Protein 7YZ7 (pdb70)

Solvent-accessible surface area: 7673 Å² total; per-residue (Å²): 258,141,169,44,201,88,91,42,5,0,7,13,33,1,0,0,0,0,33,8,0,20,100,8,135,129,88,64,12,23,46,78,74,0,21,132,62,0,15,100,54,45,113,42,0,149,33,149,70,88,27,0,88,82,36,0,131,120,25,3,93,66,73,107,2,12,46,101,59,56,116,56,112,66,126,76,154,29,176,47,10,49,32,22,11,62,39,130,111,15,63,112,109,48,0,78,54,60,117,48,55,25,1,138,142,60,68,131,114,18,45,101,39,9,20,96,112,2,76,181

Sequence (120 aa):
KNYQRYPKPPYSYLAMIAMVIQNSPEKKLTLSEILKEISTLFPFFKGNYKGWRRDSVRHNNLSSYDDCFVKVLKDPGKPQGKGNFWTVVEVNNRIPLELLKRQNTAVSRQDETIFAQDDLAPYIFQ

Organism: Danio rerio (NCBI:txid7955)

Structure (mmCIF, N/CA/C/O backbone):
data_7YZ7
#
_entry.id   7YZ7
#
_cell.length_a   100.121
_cell.length_b   30.093
_cell.length_c   76.656
_cell.angle_alpha   90.000
_cell.angle_beta   108.690
_cell.angle_gamma   90.000
#
_symmetry.space_group_name_H-M   'C 1 2 1'
#
loop_
_entity.id
_entity.type
_entity.pdbx_description
1 polymer 'Forkhead box protein H1'
2 polymer "DNA (5'-D(*AP*GP*AP*TP*TP*GP*TP*GP*GP*AP*TP*TP*GP*AP*GP*A)-3')"
3 polymer "DNA (5'-D(*TP*CP*TP*CP*AP*AP*TP*CP*CP*AP*CP*AP*AP*TP*CP*T)-3')"
4 non-polymer 'POTASSIUM ION'
5 water water
#
loop_
_atom_site.group_PDB
_atom_site.id
_atom_site.type_symbol
_atom_site.label_atom_id
_atom_site.label_alt_id
_atom_site.label_comp_id
_atom_site.label_asym_id
_atom_site.label_entity_id
_atom_site.label_seq_id
_atom_site.pdbx_PDB_ins_code
_atom_site.Cartn_x
_atom_site.Cartn_y
_atom_site.Cartn_z
_atom_site.occupancy
_atom_site.B_iso_or_equiv
_atom_site.auth_seq_id
_atom_site.auth_comp_id
_atom_site.auth_asym_id
_atom_site.auth_atom_id
_atom_site.pdbx_PDB_model_num
ATOM 1 N N . LYS A 1 5 ? 13.15303 3.12618 -2.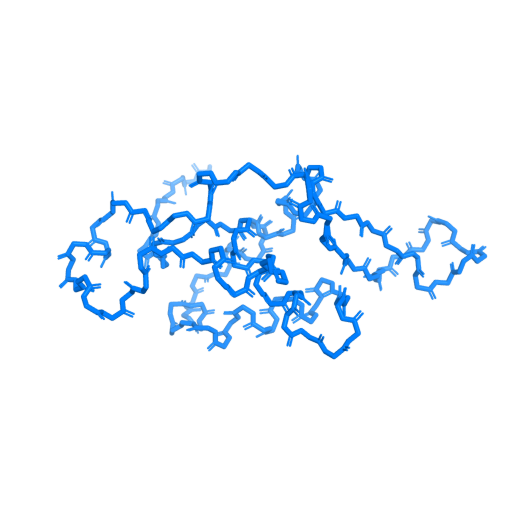71673 0.643 32.38658 90 LYS A N 1
ATOM 2 C CA . LYS A 1 5 ? 12.82671 2.75956 -1.34394 0.643 32.78398 90 LYS A CA 1
ATOM 3 C C . LYS A 1 5 ? 11.36884 2.35231 -1.23060 0.643 32.37524 90 LYS A C 1
ATOM 4 O O . LYS A 1 5 ? 10.48177 3.07593 -1.68272 0.643 34.22795 90 LYS A O 1
ATOM 22 N N . ASN A 1 6 ? 11.09353 1.22846 -0.57663 0.788 29.80816 91 ASN A N 1
ATOM 23 C CA . ASN A 1 6 ? 9.72302 0.74727 -0.46998 0.788 30.48737 91 ASN A CA 1
ATOM 24 C C . ASN A 1 6 ? 9.32414 0.76102 0.99766 0.788 26.15177 91 ASN A C 1
ATOM 25 O O . ASN A 1 6 ? 9.63338 -0.16130 1.76223 0.788 27.56417 91 ASN A O 1
ATOM 36 N N . TYR A 1 7 ? 8.63057 1.82381 1.37527 1.000 20.44065 92 TYR A N 1
ATOM 37 C CA . TYR A 1 7 ? 8.15053 1.98791 2.73499 1.000 17.83042 92 TYR A CA 1
ATOM 38 C C . TYR A 1 7 ? 7.02823 0.99636 2.99103 1.000 18.03494 92 TYR A C 1
ATOM 39 O O . TYR A 1 7 ? 6.13275 0.82758 2.16508 1.000 20.15256 92 TYR A O 1
ATOM 57 N N . GLN A 1 8 ? 7.06723 0.35964 4.15571 1.000 17.81080 93 GLN A N 1
ATOM 58 C CA . GLN A 1 8 ? 6.04701 -0.58952 4.56788 1.000 18.24290 93 GLN A CA 1
ATOM 59 C C . GLN A 1 8 ? 5.89315 -0.47798 6.06995 1.000 17.70328 93 GLN A C 1
ATOM 60 O O . GLN A 1 8 ? 6.88348 -0.32636 6.76117 1.000 21.94807 93 GLN A O 1
ATOM 64 N N . ARG A 1 9 ? 4.67924 -0.56267 6.57753 1.000 15.43131 94 ARG A N 1
ATOM 65 C CA . ARG A 1 9 ? 4.40550 -0.75503 7.99234 1.000 14.74351 94 ARG A CA 1
ATOM 66 C C . ARG A 1 9 ? 4.28179 -2.23428 8.30123 1.000 14.28973 94 ARG A C 1
ATOM 67 O O . ARG A 1 9 ? 3.73756 -3.00897 7.50975 1.000 16.21971 94 ARG A O 1
ATOM 88 N N . TYR A 1 10 ? 4.75300 -2.61031 9.47315 1.000 12.47799 95 TYR A N 1
ATOM 89 C CA . TYR A 1 10 ? 4.75760 -3.99648 9.89167 1.000 12.76022 95 TYR A CA 1
ATOM 90 C C . TYR A 1 10 ? 3.86026 -4.18068 11.09815 1.000 12.49794 95 TYR A C 1
ATOM 91 O O . TYR A 1 10 ? 3.61377 -3.23402 11.86436 1.000 12.66811 95 TYR A O 1
ATOM 109 N N . PRO A 1 11 ? 3.41113 -5.41533 11.34199 1.000 13.15955 96 PRO A N 1
ATOM 110 C CA . PRO A 1 11 ? 2.53279 -5.70887 12.49683 1.000 13.19948 96 PRO A CA 1
ATOM 111 C C . PRO A 1 11 ? 3.33083 -5.86968 13.78785 1.000 12.31287 96 PRO A C 1
ATOM 112 O O . PRO A 1 11 ? 3.31641 -6.90914 14.46054 1.000 12.88019 96 PRO A O 1
ATOM 123 N N . LYS A 1 12 ? 4.03229 -4.80239 14.14419 1.000 11.13251 97 LYS A N 1
ATOM 124 C CA . LYS A 1 12 ? 4.86528 -4.75817 15.32383 1.000 10.74406 97 LYS A CA 1
ATOM 125 C C . LYS A 1 12 ? 4.00726 -4.73022 16.57994 1.000 10.70103 97 LYS A C 1
ATOM 126 O O . LYS A 1 12 ? 2.81580 -4.44409 16.53110 1.000 10.95116 97 LYS A O 1
ATOM 145 N N . PRO A 1 13 ? 4.60176 -4.97585 17.74344 1.000 11.27264 98 PRO A N 1
ATOM 146 C CA . PRO A 1 13 ? 3.82994 -4.90127 18.97147 1.000 11.49225 98 PRO A CA 1
ATOM 147 C C . PRO A 1 13 ? 3.29697 -3.49760 19.17591 1.000 10.71093 98 PRO A C 1
ATOM 148 O O . PRO A 1 13 ? 3.91087 -2.51124 18.72969 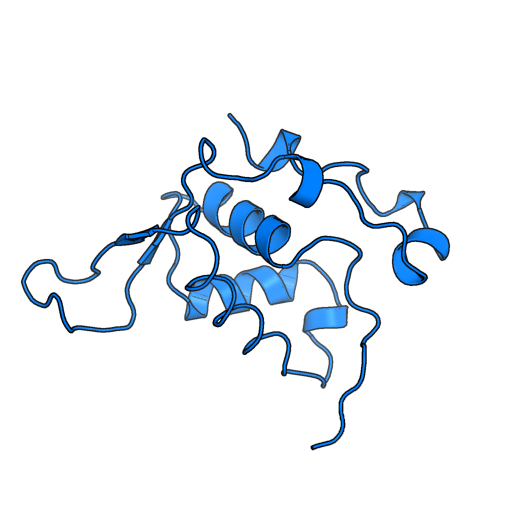1.000 10.51877 98 PRO A O 1
ATOM 159 N N . PRO A 1 14 ? 2.18329 -3.35943 19.89991 1.000 11.02891 99 PRO A N 1
ATOM 160 C CA . PRO A 1 14 ? 1.47700 -2.07799 20.02801 1.000 10.91338 99 PRO A CA 1
ATOM 161 C C . PRO A 1 14 ? 2.05396 -1.21973 21.14207 1.000 11.05115 99 PRO A C 1
ATOM 162 O O . PRO A 1 14 ? 1.31650 -0.66266 21.97008 1.000 11.94193 99 PRO A O 1
ATOM 173 N N . TYR A 1 15 ? 3.37209 -1.06334 21.15320 1.000 10.63220 100 TYR A N 1
ATOM 174 C CA . TYR A 1 15 ? 4.06582 -0.15146 22.05397 1.000 10.49010 100 TYR A CA 1
ATOM 175 C C . TYR A 1 15 ? 5.09719 0.58808 21.22534 1.000 10.34200 100 TYR A C 1
ATOM 176 O O . TYR A 1 15 ? 5.69315 0.02494 20.30263 1.000 10.26174 100 TYR A O 1
ATOM 194 N N . SER A 1 16 ? 5.34043 1.83062 21.57526 1.000 9.68949 101 SER A N 1
ATOM 195 C CA . SER A 1 16 ? 6.35511 2.59521 20.87540 1.000 9.31545 101 SER A CA 1
ATOM 196 C C . SER A 1 16 ? 7.72158 1.93700 21.04135 1.000 8.85862 101 SER A C 1
ATOM 197 O O . SER A 1 16 ? 8.00600 1.27537 22.04866 1.000 9.12720 101 SER A O 1
ATOM 205 N N . TYR A 1 17 ? 8.60502 2.15881 20.06722 1.000 8.72130 102 TYR A N 1
ATOM 206 C CA . TYR A 1 17 ? 9.97609 1.70136 20.25870 1.000 8.95132 102 TYR A CA 1
ATOM 207 C C . TYR A 1 17 ? 10.57717 2.35345 21.49884 1.000 9.14908 102 TYR A C 1
ATOM 208 O O . TYR A 1 17 ? 11.29561 1.70374 22.23960 1.000 9.46490 102 TYR A O 1
ATOM 226 N N . LEU A 1 18 ? 10.28064 3.63347 21.74409 1.000 9.11778 103 LEU A N 1
ATOM 227 C CA . LEU A 1 18 ? 10.77363 4.28304 22.96344 1.000 8.97641 103 LEU A CA 1
ATOM 228 C C . LEU A 1 18 ? 10.39692 3.44603 24.18923 1.000 9.28239 103 LEU A C 1
ATOM 229 O O . LEU A 1 18 ? 11.23357 3.18043 25.06282 1.000 9.63537 103 LEU A O 1
ATOM 245 N N . ALA A 1 19 ? 9.13760 3.08222 24.29897 1.000 9.08973 104 ALA A N 1
ATOM 246 C CA . ALA A 1 19 ? 8.65532 2.36943 25.48844 1.000 9.72575 104 ALA A CA 1
ATOM 247 C C . ALA A 1 19 ? 9.35786 1.03007 25.64309 1.000 9.74687 104 ALA A C 1
ATOM 248 O O . ALA A 1 19 ? 9.72133 0.64277 26.75701 1.000 10.42023 104 ALA A O 1
ATOM 255 N N . MET A 1 20 ? 9.53745 0.30553 24.55047 1.000 10.10771 105 MET A N 1
ATOM 256 C CA . MET A 1 20 ? 10.16824 -1.00702 24.65147 1.000 10.67910 105 MET A CA 1
ATOM 257 C C . MET A 1 20 ? 11.64084 -0.89919 25.00697 1.000 10.34601 105 MET A C 1
ATOM 258 O O . MET A 1 20 ? 12.14260 -1.70692 25.80311 1.000 11.09555 105 MET A O 1
ATOM 272 N N . ILE A 1 21 ? 12.33815 0.07087 24.42663 1.000 9.56970 106 ILE A N 1
ATOM 273 C CA . ILE A 1 21 ? 13.73043 0.31381 24.79961 1.000 9.28647 106 ILE A CA 1
ATOM 274 C C . ILE A 1 21 ? 13.82183 0.67471 26.26920 1.000 9.19743 106 ILE A C 1
ATOM 275 O O . ILE A 1 21 ? 14.65156 0.14708 27.00876 1.000 9.89388 106 ILE A O 1
ATOM 291 N N . ALA A 1 22 ? 12.97620 1.60412 26.70832 1.000 9.45247 107 ALA A N 1
ATOM 292 C CA . ALA A 1 22 ? 13.01619 2.03768 28.10295 1.000 9.57743 107 ALA A CA 1
ATOM 293 C C . ALA A 1 22 ? 12.74677 0.87825 29.03733 1.000 10.29606 107 ALA A C 1
ATOM 294 O O . ALA A 1 22 ? 13.38961 0.75582 30.08869 1.000 10.81376 107 ALA A O 1
ATOM 301 N N . MET A 1 23 ? 11.80794 0.01190 28.67990 1.000 10.66902 108 MET A N 1
ATOM 302 C CA . MET A 1 23 ? 11.49339 -1.14096 29.51935 1.000 12.05683 108 MET A CA 1
ATOM 303 C C . MET A 1 23 ? 12.66510 -2.09273 29.65154 1.000 11.41564 108 MET A C 1
ATOM 304 O O . MET A 1 23 ? 12.98775 -2.51858 30.77273 1.000 11.80368 108 MET A O 1
ATOM 318 N N . VAL A 1 24 ? 13.32640 -2.43611 28.55644 1.000 10.81180 109 VAL A N 1
ATOM 319 C CA . VAL A 1 24 ? 14.43294 -3.36907 28.67921 1.000 11.05421 109 VAL A CA 1
ATOM 320 C C . VAL A 1 24 ? 15.59227 -2.74604 29.44653 1.000 10.85165 109 VAL A C 1
ATOM 321 O O . VAL A 1 24 ? 16.23933 -3.41672 30.24609 1.000 11.63853 109 VAL A O 1
ATOM 334 N N . ILE A 1 25 ? 15.88198 -1.45543 29.22419 1.000 9.95588 110 ILE A N 1
ATOM 335 C CA . ILE A 1 25 ? 16.94850 -0.83104 30.00439 1.000 10.19186 110 ILE A CA 1
ATOM 336 C C . ILE A 1 25 ? 16.59068 -0.83713 31.48781 1.000 10.27716 110 ILE A C 1
ATOM 337 O O . ILE A 1 25 ? 17.40821 -1.18674 32.34160 1.000 10.91146 110 ILE A O 1
ATOM 353 N N . GLN A 1 26 ? 15.38944 -0.38855 31.82486 1.000 10.66053 111 GLN A N 1
ATOM 354 C CA . GLN A 1 26 ? 15.05042 -0.21432 33.23099 1.000 11.95603 111 GLN A CA 1
ATOM 355 C C . GLN A 1 26 ? 14.95508 -1.53968 33.96337 1.000 12.59284 111 GLN A C 1
ATOM 356 O O . GLN A 1 26 ? 15.06722 -1.55340 35.19640 1.000 14.73909 111 GLN A O 1
ATOM 370 N N . ASN A 1 27 ? 14.75864 -2.64339 33.25075 1.000 12.67842 112 ASN A N 1
ATOM 371 C CA . ASN A 1 27 ? 14.63833 -3.95586 33.86677 1.000 13.88747 112 ASN A CA 1
ATOM 372 C C . ASN A 1 27 ? 15.91260 -4.76445 33.76023 1.000 14.18573 112 ASN A C 1
ATOM 373 O O . ASN A 1 27 ? 15.90572 -5.96351 34.04119 1.000 16.07386 112 ASN A O 1
ATOM 384 N N . SER A 1 28 ? 17.03729 -4.11039 33.39469 1.000 13.78820 113 SER A N 1
ATOM 385 C CA . SER A 1 28 ? 18.35638 -4.71733 33.39359 1.000 13.63027 113 SER A CA 1
ATOM 386 C C . SER A 1 28 ? 19.05187 -4.49000 34.73401 1.000 13.40794 113 SER A C 1
ATOM 387 O O . SER A 1 28 ? 18.76853 -3.50854 35.42844 1.000 13.42107 113 SER A O 1
ATOM 395 N N . PRO A 1 29 ? 19.98213 -5.35834 35.12165 1.000 14.12743 114 PRO A N 1
ATOM 396 C CA . PRO A 1 29 ? 20.54003 -5.25100 36.47443 1.000 15.85160 114 PRO A CA 1
ATOM 397 C C . PRO A 1 29 ? 21.18197 -3.92106 36.81332 1.000 16.61736 114 PRO A C 1
ATOM 398 O O . PRO A 1 29 ? 21.10190 -3.47390 37.96743 1.000 18.16065 114 PRO A O 1
ATOM 409 N N . GLU A 1 30 ? 21.87979 -3.31253 35.87605 1.000 15.75913 115 GLU A N 1
ATOM 410 C CA . GLU A 1 30 ? 22.56367 -2.05047 36.12366 1.000 16.77737 115 GLU A CA 1
ATOM 411 C C . GLU A 1 30 ? 21.82830 -0.86852 35.50632 1.000 13.96604 115 GLU A C 1
ATOM 412 O O . GLU A 1 30 ? 22.35987 0.25054 35.48460 1.000 14.60796 115 GLU A O 1
ATOM 424 N N . LYS A 1 31 ? 20.62006 -1.08499 35.01076 1.000 12.22269 116 LYS A N 1
ATOM 425 C CA . LYS A 1 31 ? 19.84004 -0.02513 34.34821 1.000 11.80544 116 LYS A CA 1
ATOM 426 C C . LYS A 1 31 ? 20.65618 0.64024 33.25360 1.000 10.97028 116 LYS A C 1
ATOM 427 O O . LYS A 1 31 ? 20.59143 1.84229 33.03748 1.000 11.87143 116 LYS A O 1
ATOM 446 N N . LYS A 1 32 ? 21.39118 -0.17291 32.50915 1.000 11.30758 117 LYS A N 1
ATOM 447 C CA . LYS A 1 32 ? 22.15310 0.28643 31.35893 1.000 11.66001 117 LYS A CA 1
ATOM 448 C C . LYS A 1 32 ? 22.43546 -0.90641 30.48929 1.000 11.58134 117 LYS A C 1
ATOM 449 O O . LYS A 1 32 ? 22.69019 -1.99905 30.99377 1.000 12.78226 117 LYS A O 1
ATOM 468 N N . LEU A 1 33 ? 22.40832 -0.69429 29.18142 1.000 11.02108 118 LEU A N 1
ATOM 469 C CA . LEU A 1 33 ? 22.62367 -1.76268 28.20880 1.000 11.28435 118 LEU A CA 1
ATOM 470 C C . LEU A 1 33 ? 23.31467 -1.18057 26.97970 1.000 11.05561 118 LEU A C 1
ATOM 471 O O . LEU A 1 33 ? 23.03514 -0.05553 26.58749 1.000 11.02868 118 LEU A O 1
ATOM 487 N N . THR A 1 34 ? 24.18634 -1.95351 26.34966 1.000 11.06995 119 THR A N 1
ATOM 488 C CA . THR A 1 34 ? 24.69531 -1.55458 25.04106 1.000 10.91530 119 THR A CA 1
ATOM 489 C C . THR A 1 34 ? 23.58050 -1.70035 23.99935 1.000 10.42211 119 THR A C 1
ATOM 490 O O . THR A 1 34 ? 22.58671 -2.39609 24.20828 1.000 10.46790 119 THR A O 1
ATOM 501 N N . LEU A 1 35 ? 23.79022 -1.09577 22.82732 1.000 10.54538 120 LEU A N 1
ATOM 502 C CA . LEU A 1 35 ? 22.85235 -1.29555 21.71753 1.000 10.77864 120 LEU A CA 1
ATOM 503 C C . LEU A 1 35 ? 22.67373 -2.76989 21.41330 1.000 11.39300 120 LEU A C 1
ATOM 504 O O . LEU A 1 35 ? 21.56424 -3.23969 21.22426 1.000 11.53545 120 LEU A O 1
ATOM 520 N N . SER A 1 36 ? 23.77806 -3.51636 21.32386 1.000 12.23300 121 SER A N 1
ATOM 521 C CA . SER A 1 36 ? 23.65805 -4.93633 20.99555 1.000 13.68267 121 SER A CA 1
ATOM 522 C C . SER A 1 36 ? 22.78442 -5.66142 22.01003 1.000 12.60349 121 SER A C 1
ATOM 523 O O . SER A 1 36 ? 21.96145 -6.51811 21.65095 1.000 13.60497 121 SER A O 1
ATOM 531 N N . GLU A 1 37 ? 22.97038 -5.34829 23.29177 1.000 12.20783 122 GLU A N 1
ATOM 532 C CA . GLU A 1 37 ? 22.15918 -5.96837 24.33154 1.000 12.45697 122 GLU A CA 1
ATOM 533 C C . GLU A 1 37 ? 20.70238 -5.53159 24.25295 1.000 11.81698 122 GLU A C 1
ATOM 534 O O . GLU A 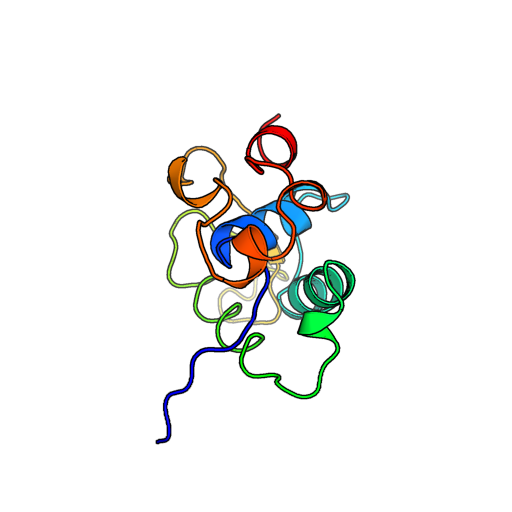1 37 ? 19.80668 -6.35193 24.48866 1.000 12.46873 122 GLU A O 1
ATOM 546 N N . ILE A 1 38 ? 20.44403 -4.25837 23.96637 1.000 10.88836 123 ILE A N 1
ATOM 547 C CA . ILE A 1 38 ? 19.06398 -3.79770 23.79811 1.000 11.06550 123 ILE A CA 1
ATOM 548 C C . ILE A 1 38 ? 18.38151 -4.58603 22.69898 1.000 11.06529 123 ILE A C 1
ATOM 549 O O . ILE A 1 38 ? 17.22955 -5.00848 22.83979 1.000 11.96265 123 ILE A O 1
ATOM 565 N N . LEU A 1 39 ? 19.05147 -4.72430 21.56202 1.000 11.40295 124 LEU A N 1
ATOM 566 C CA . LEU A 1 39 ? 18.44124 -5.43264 20.44478 1.000 12.59349 124 LEU A CA 1
ATOM 567 C C . LEU A 1 39 ? 18.13909 -6.88552 20.82397 1.000 13.21852 124 LEU A C 1
ATOM 568 O O . LEU A 1 39 ? 17.07450 -7.41140 20.48234 1.000 14.71803 124 LEU A O 1
ATOM 584 N N . LYS A 1 40 ? 19.06180 -7.54022 21.52723 1.000 13.77351 125 LYS A N 1
ATOM 585 C CA . LYS A 1 40 ? 18.81635 -8.93320 21.93413 1.000 14.83256 125 LYS A CA 1
ATOM 586 C C . LYS A 1 40 ? 17.61414 -8.99367 22.87583 1.000 14.04905 125 LYS A C 1
ATOM 587 O O . LYS A 1 40 ? 16.75206 -9.86270 22.75235 1.000 15.87317 125 LYS A O 1
ATOM 606 N N . GLU A 1 41 ? 17.54560 -8.09562 23.84423 1.000 13.74449 126 GLU A N 1
ATOM 607 C CA . GLU A 1 41 ? 16.44637 -8.14732 24.80590 1.000 14.06416 126 GLU A CA 1
ATOM 608 C C . GLU A 1 41 ? 15.10938 -7.80457 24.17532 1.000 13.83385 126 GLU A C 1
ATOM 609 O O . GLU A 1 41 ? 14.09258 -8.40998 24.52196 1.000 15.06606 126 GLU A O 1
ATOM 621 N N . ILE A 1 42 ? 15.07888 -6.84942 23.25744 1.000 13.67399 127 ILE A N 1
ATOM 622 C CA . ILE A 1 42 ? 13.81967 -6.55039 22.57157 1.000 14.11511 127 ILE A CA 1
ATOM 623 C C . ILE A 1 42 ? 13.34269 -7.76657 21.80170 1.000 14.94464 127 ILE A C 1
ATOM 624 O O . ILE A 1 42 ? 12.15120 -8.06447 21.75412 1.000 15.28649 127 ILE A O 1
ATOM 640 N N . SER A 1 43 ? 14.27644 -8.47752 21.17349 1.000 15.37293 128 SER A N 1
ATOM 641 C CA . SER A 1 43 ? 13.91164 -9.66024 20.40161 1.000 17.18260 128 SER A CA 1
ATOM 642 C C . SER A 1 43 ? 13.19785 -10.70131 21.25843 1.000 16.70310 128 SER A C 1
ATOM 643 O O . SER A 1 43 ? 12.34494 -11.44145 20.74866 1.000 18.81519 128 SER A O 1
ATOM 651 N N . THR A 1 44 ? 13.49201 -10.75016 22.55123 1.000 16.37159 129 THR A N 1
ATOM 652 C CA . THR A 1 44 ? 12.83798 -11.69499 23.43248 1.000 17.66975 129 THR A CA 1
ATOM 653 C C . THR A 1 44 ? 11.44798 -11.25747 23.83901 1.000 18.46671 129 THR A C 1
ATOM 654 O O . THR A 1 44 ? 10.68755 -12.06060 24.34692 1.000 19.56357 129 THR A O 1
ATOM 665 N N . LEU A 1 45 ? 11.07944 -9.99483 23.63080 1.000 18.36062 130 LEU A N 1
ATOM 666 C CA . LEU A 1 45 ? 9.80048 -9.50492 24.16358 1.000 19.03446 130 LEU A CA 1
ATOM 667 C C . LEU A 1 45 ? 8.61238 -10.07156 23.42362 1.000 18.70153 130 LEU A C 1
ATOM 668 O O . LEU A 1 45 ? 7.56178 -10.31759 24.03449 1.000 19.31344 130 LEU A O 1
ATOM 684 N N . PHE A 1 46 ? 8.70838 -10.12870 22.09178 1.000 18.28665 131 PHE A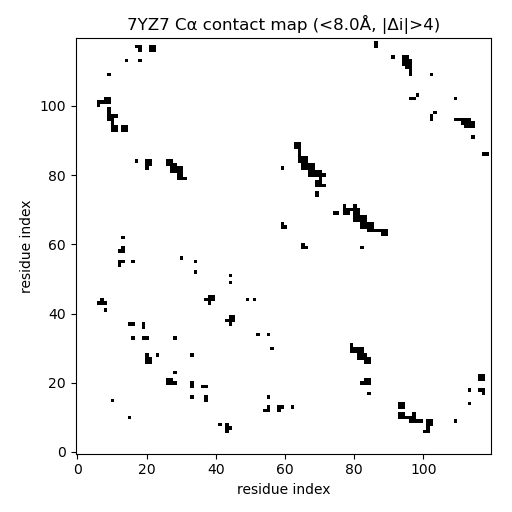 N 1
ATOM 685 C CA . PHE A 1 46 ? 7.56192 -10.54397 21.28026 1.000 19.28904 131 PHE A CA 1
ATOM 686 C C . PHE A 1 46 ? 8.05016 -11.35049 20.08842 1.000 18.14308 131 PHE A C 1
ATOM 687 O O . PHE A 1 46 ? 9.10897 -10.99525 19.52322 1.000 18.16459 131 PHE A O 1
ATOM 704 N N . PRO A 1 47 ? 7.30516 -12.40009 19.65127 1.000 18.02713 132 PRO A N 1
ATOM 705 C CA . PRO A 1 47 ? 7.77366 -13.18962 18.50468 1.000 18.17131 132 PRO A CA 1
ATOM 706 C C . PRO A 1 47 ? 7.97110 -12.39861 17.26248 1.000 16.47603 132 PRO A C 1
ATOM 707 O O . PRO A 1 47 ? 8.81896 -12.78765 16.45120 1.000 17.24267 132 PRO A O 1
ATOM 718 N N . PHE A 1 48 ? 7.25784 -11.26837 17.09832 1.000 16.07029 133 PHE A N 1
ATOM 719 C CA . PHE A 1 48 ? 7.43339 -10.47305 15.89832 1.000 15.14413 133 PHE A CA 1
ATOM 720 C C . PHE A 1 48 ? 8.89911 -10.19432 15.67160 1.000 14.38859 133 PHE A C 1
ATOM 721 O O . PHE A 1 48 ? 9.37716 -10.21108 14.52883 1.000 15.84448 133 PHE A O 1
ATOM 738 N N . PHE A 1 49 ? 9.62454 -9.84990 16.75587 1.000 14.30503 134 PHE A N 1
ATOM 739 C CA . PHE A 1 49 ? 10.99480 -9.39993 16.58369 1.000 15.43673 134 PHE A CA 1
ATOM 740 C C . PHE A 1 49 ? 11.94677 -10.51418 16.22541 1.000 18.10538 134 PHE A C 1
ATOM 741 O O . PHE A 1 49 ? 13.10231 -10.25155 15.87899 1.000 21.87551 134 PHE A O 1
ATOM 758 N N . LYS A 1 50 ? 11.49566 -11.74807 16.29086 1.000 17.55838 135 LYS A N 1
ATOM 759 C CA . LYS A 1 50 ? 12.29151 -12.89293 15.85649 1.000 19.54750 135 LYS A CA 1
ATOM 760 C C . LYS A 1 50 ? 12.02424 -13.25201 14.40511 1.000 19.42088 135 LYS A C 1
ATOM 761 O O . LYS A 1 50 ? 12.68400 -14.14655 13.86665 1.000 22.02381 135 LYS A O 1
ATOM 780 N N . GLY A 1 51 ? 11.08236 -12.58108 13.75069 1.000 18.76844 136 GLY A N 1
ATOM 781 C CA . GLY A 1 51 ? 10.76985 -12.85255 12.36481 1.000 18.70984 136 GLY A CA 1
ATOM 782 C C . GLY A 1 51 ? 11.82871 -12.29487 11.43497 1.000 18.39505 136 GLY A C 1
ATOM 783 O O . GLY A 1 51 ? 12.89426 -11.81925 11.83586 1.000 19.57207 136 GLY A O 1
ATOM 787 N N . ASN A 1 52 ? 11.54569 -12.41604 10.15769 1.000 17.70388 137 ASN A N 1
ATOM 788 C CA . ASN A 1 52 ? 12.57492 -12.14848 9.18600 1.000 18.06526 137 ASN A CA 1
ATOM 789 C C . ASN A 1 52 ? 12.70241 -10.66600 8.86246 1.000 18.25346 137 ASN A C 1
ATOM 790 O O . ASN A 1 52 ? 13.70757 -10.28388 8.26773 1.000 20.28047 137 ASN A O 1
ATOM 801 N N . TYR A 1 53 ? 11.75496 -9.81729 9.27654 1.000 16.50088 138 TYR A N 1
ATOM 802 C CA . TYR A 1 53 ? 11.94804 -8.38031 9.14306 1.000 15.29446 138 TYR A CA 1
ATOM 803 C C . TYR A 1 53 ? 12.88712 -7.93163 10.24837 1.000 14.48729 138 TYR A C 1
ATOM 804 O O . TYR A 1 53 ? 12.59925 -8.10746 11.44372 1.000 14.57631 138 TYR A O 1
ATOM 822 N N . LYS A 1 54 ? 13.99259 -7.32007 9.85171 1.000 14.60142 139 LYS A N 1
ATOM 823 C CA . LYS A 1 54 ? 15.02178 -6.88524 10.78964 1.000 15.29725 139 LYS A CA 1
ATOM 824 C C . LYS A 1 54 ? 15.17341 -5.37072 10.85607 1.000 13.25442 139 LYS A C 1
ATOM 825 O O . LYS A 1 54 ? 16.01603 -4.88764 11.61064 1.000 13.18467 139 LYS A O 1
ATOM 844 N N . GLY A 1 55 ? 14.36414 -4.61129 10.11551 1.000 11.92150 140 GLY A N 1
ATOM 845 C CA . GLY A 1 55 ? 14.52498 -3.16297 10.07374 1.000 11.90808 140 GLY A CA 1
ATOM 846 C C . GLY A 1 55 ? 14.20287 -2.49204 11.39987 1.000 10.47960 140 GLY A C 1
ATOM 847 O O . GLY A 1 55 ? 14.61814 -1.35760 11.62343 1.000 10.44244 140 GLY A O 1
ATOM 851 N N . TRP A 1 56 ? 13.47475 -3.17648 12.27583 1.000 10.17994 141 TRP A N 1
ATOM 852 C CA . TRP A 1 56 ? 13.22491 -2.66709 13.60572 1.000 9.97046 141 TRP A CA 1
ATOM 853 C C . TRP A 1 56 ? 14.51368 -2.41584 14.35509 1.000 9.13682 141 TRP A C 1
ATOM 854 O O . TRP A 1 56 ? 14.54883 -1.57287 15.25945 1.000 9.62089 141 TRP A O 1
ATOM 875 N N . ARG A 1 57 ? 15.57406 -3.14728 14.03726 1.000 9.78544 142 ARG A N 1
ATOM 876 C CA A ARG A 1 57 ? 16.84834 -2.93129 14.71171 0.332 9.77398 142 ARG A CA 1
ATOM 877 C CA B ARG A 1 57 ? 16.84966 -2.93648 14.71036 0.668 10.46533 142 ARG A CA 1
ATOM 878 C C . ARG A 1 57 ? 17.40521 -1.55541 14.38812 1.000 9.80922 142 ARG A C 1
ATOM 879 O O . ARG A 1 57 ? 18.01925 -0.91205 15.23995 1.000 10.03194 142 ARG A O 1
ATOM 920 N N . ASP A 1 58 ? 17.21880 -1.12718 13.15028 1.000 9.53335 143 ASP A N 1
ATOM 921 C CA . ASP A 1 58 ? 17.58767 0.20945 12.71970 1.000 9.41403 143 ASP A CA 1
ATOM 922 C C . ASP A 1 58 ? 16.69371 1.24267 13.40452 1.000 9.24831 143 ASP A C 1
ATOM 923 O O . ASP A 1 58 ? 17.18577 2.27147 13.89209 1.000 9.90208 143 ASP A O 1
ATOM 938 N N . SER A 1 59 ? 15.38469 0.96779 13.47392 1.000 8.69877 144 SER A N 1
ATOM 939 C CA . SER A 1 59 ? 14.48069 1.89283 14.16696 1.000 8.60719 144 SER A CA 1
ATOM 940 C C . SER A 1 59 ? 14.89018 2.09155 15.62046 1.000 8.61288 144 SER A C 1
ATOM 941 O O . SER A 1 59 ? 14.85786 3.21281 16.12351 1.000 8.95376 144 SER A O 1
ATOM 949 N N . VAL A 1 60 ? 15.25014 1.00912 16.30913 1.000 8.60932 145 VAL A N 1
ATOM 950 C CA . VAL A 1 60 ? 15.69782 1.13637 17.69165 1.000 8.69490 145 VAL A CA 1
ATOM 951 C C . VAL A 1 60 ? 16.93260 2.02235 17.78303 1.000 8.51870 145 VAL A C 1
ATOM 952 O O . VAL A 1 60 ? 17.01066 2.91008 18.62876 1.000 8.75968 145 VAL A O 1
ATOM 965 N N . ARG A 1 61 ? 17.93371 1.77723 16.92156 1.000 8.83460 146 ARG A N 1
ATOM 966 C CA . ARG A 1 61 ? 19.12230 2.60215 16.93662 1.000 9.23189 146 ARG A CA 1
ATOM 967 C C . ARG A 1 61 ? 18.77752 4.07176 16.71668 1.000 8.91124 146 ARG A C 1
ATOM 968 O O . ARG A 1 61 ? 19.29141 4.96696 17.39414 1.000 9.32698 146 ARG A O 1
ATOM 989 N N . HIS A 1 62 ? 17.90311 4.32985 15.75612 1.000 8.88871 147 HIS A N 1
ATOM 990 C CA . HIS A 1 62 ? 17.48080 5.68653 15.46419 1.000 9.23098 147 HIS A CA 1
ATOM 991 C C . HIS A 1 62 ? 16.86467 6.34528 16.68627 1.000 9.07033 147 HIS A C 1
ATOM 992 O O . HIS A 1 62 ? 17.13521 7.51147 16.99049 1.000 9.94659 147 HIS A O 1
ATOM 1007 N N . ASN A 1 63 ? 15.98510 5.61503 17.36573 1.000 8.72188 148 ASN A N 1
ATOM 1008 C CA A ASN A 1 63 ? 15.29428 6.23646 18.47040 0.476 9.00853 148 ASN A CA 1
ATOM 1009 C CA B ASN A 1 63 ? 15.24955 6.07978 18.56059 0.524 9.10309 148 ASN A CA 1
ATOM 1010 C C . ASN A 1 63 ? 16.17204 6.42229 19.71235 1.000 8.70833 148 ASN A C 1
ATOM 1011 O O . ASN A 1 63 ? 15.90575 7.36580 20.46845 1.000 9.44882 148 ASN A O 1
ATOM 1032 N N . LEU A 1 64 ? 17.23734 5.62791 19.89860 1.000 8.95723 149 LEU A N 1
ATOM 1033 C CA . LEU A 1 64 ? 18.16900 5.91842 20.98926 1.000 9.62178 149 LEU A CA 1
ATOM 1034 C C . LEU A 1 64 ? 18.73881 7.31064 20.83504 1.000 9.35132 149 LEU A C 1
ATOM 1035 O O . LEU A 1 64 ? 18.89254 8.04304 21.81507 1.000 10.91621 149 LEU A O 1
ATOM 1051 N N . SER A 1 65 ? 19.10041 7.68242 19.61266 1.000 9.64357 150 SER A N 1
ATOM 1052 C CA . SER A 1 65 ? 19.65876 9.00384 19.38596 1.000 10.02429 150 SER A CA 1
ATOM 1053 C C . SER A 1 65 ? 18.59713 10.08776 19.30842 1.000 10.57419 150 SER A C 1
ATOM 1054 O O . SER A 1 65 ? 18.86575 11.22215 19.71317 1.000 13.26664 150 SER A O 1
ATOM 1062 N N . SER A 1 66 ? 17.41723 9.77957 18.80658 1.000 9.92023 151 SER A N 1
ATOM 1063 C CA . SER A 1 66 ? 16.43278 10.82437 18.53673 1.000 10.40180 151 SER A CA 1
ATOM 1064 C C . SER A 1 66 ? 15.67914 11.27403 19.76692 1.000 10.47961 151 SER A C 1
ATOM 1065 O O . SER A 1 66 ? 15.20697 12.40385 19.78098 1.000 13.57120 151 SER A O 1
ATOM 1073 N N . TYR A 1 67 ? 15.48508 10.43555 20.76839 1.000 10.25239 152 TYR A N 1
ATOM 1074 C CA . TYR A 1 67 ? 14.76190 10.82295 21.96876 1.000 10.53212 152 TYR A CA 1
ATOM 1075 C C . TYR A 1 67 ? 15.71787 11.17993 23.09155 1.000 10.98270 152 TYR A C 1
ATOM 1076 O O . TYR A 1 67 ? 16.61765 10.41349 23.45077 1.000 11.45112 152 TYR A O 1
ATOM 1094 N N . ASP A 1 68 ? 15.47188 12.33470 23.69818 1.000 12.34481 153 ASP A N 1
ATOM 1095 C CA A ASP A 1 68 ? 16.32434 12.87980 24.74099 0.634 13.60787 153 ASP A CA 1
ATOM 1096 C CA B ASP A 1 68 ? 16.37267 12.84867 24.72042 0.366 13.72795 153 ASP A CA 1
ATOM 1097 C C . ASP A 1 68 ? 16.33387 12.05407 26.02148 1.000 12.56759 153 ASP A C 1
ATOM 1098 O O . ASP A 1 68 ? 17.25753 12.20390 26.82942 1.000 13.53110 153 ASP A O 1
ATOM 1115 N N . CYS A 1 69 ? 15.32344 11.20310 26.23650 1.000 11.64448 154 CYS A N 1
ATOM 1116 C CA . CYS A 1 69 ? 15.31776 10.36862 27.42691 1.000 11.22334 154 CYS A CA 1
ATOM 1117 C C . CYS A 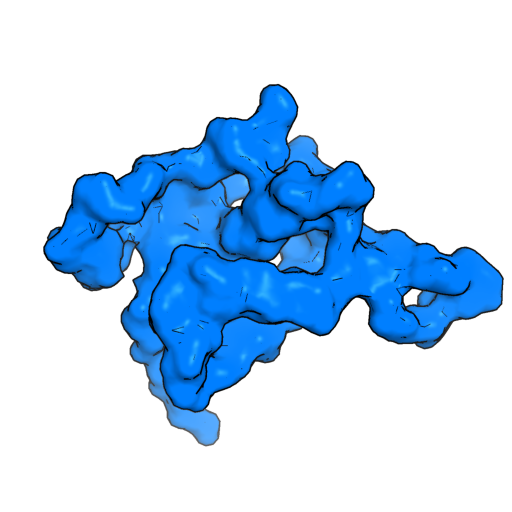1 69 ? 16.43054 9.33264 27.43585 1.000 10.56797 154 CYS A C 1
ATOM 1118 O O . CYS A 1 69 ? 16.74948 8.82841 28.51303 1.000 12.44738 154 CYS A O 1
ATOM 1126 N N . PHE A 1 70 ? 17.00205 9.00587 26.29074 1.000 9.73122 155 PHE A N 1
ATOM 1127 C CA . PHE A 1 70 ? 18.08482 8.02908 26.22731 1.000 9.75847 155 PHE A CA 1
ATOM 1128 C C . PHE A 1 70 ? 19.41572 8.74677 26.27451 1.000 10.56057 155 PHE A C 1
ATOM 1129 O O . PHE A 1 70 ? 19.67156 9.67279 25.49824 1.000 12.26405 155 PHE A O 1
ATOM 1146 N N . VAL A 1 71 ? 20.26039 8.33542 27.20345 1.000 10.58676 156 VAL A N 1
ATOM 1147 C CA . VAL A 1 71 ? 21.51441 9.00665 27.48284 1.000 11.69937 156 VAL A CA 1
ATOM 1148 C C . VAL A 1 71 ? 22.64120 7.99230 27.37162 1.000 11.97498 156 VAL A C 1
ATOM 1149 O O . VAL A 1 71 ? 22.64814 6.97124 28.06742 1.000 12.39575 156 VAL A O 1
ATOM 1162 N N . LYS A 1 72 ? 23.58480 8.27231 26.49130 1.000 13.14149 157 LYS A N 1
ATOM 1163 C CA . LYS A 1 72 ? 24.72940 7.42234 26.28807 1.000 15.01782 157 LYS A CA 1
ATOM 1164 C C . LYS A 1 72 ? 25.67533 7.60512 27.45413 1.000 15.58226 157 LYS A C 1
ATOM 1165 O O . LYS A 1 72 ? 25.94599 8.72906 27.88852 1.000 17.99830 157 LYS A O 1
ATOM 1184 N N . VAL A 1 73 ? 26.20532 6.49921 27.95545 1.000 15.55035 158 VAL A N 1
ATOM 1185 C CA . VAL A 1 73 ? 27.21733 6.48270 29.00131 1.000 16.92200 158 VAL A CA 1
ATOM 1186 C C . VAL A 1 73 ? 28.45414 5.78766 28.43520 1.000 15.78520 158 VAL A C 1
ATOM 1187 O O . VAL A 1 73 ? 28.38808 4.64067 27.96821 1.000 15.24691 158 VAL A O 1
ATOM 1200 N N . LEU A 1 74 ? 29.59246 6.46537 28.48532 1.000 16.63554 159 LEU A N 1
ATOM 1201 C CA . LEU A 1 74 ? 30.76912 5.93766 27.81076 1.000 17.52499 159 LEU A CA 1
ATOM 1202 C C . LEU A 1 74 ? 31.19847 4.61663 28.42155 1.000 18.25216 159 LEU A C 1
ATOM 1203 O O . LEU A 1 74 ? 31.32829 4.48497 29.63934 1.000 20.13087 159 LEU A O 1
ATOM 1219 N N . LYS A 1 75 ? 31.47578 3.64729 27.55412 1.000 19.17423 160 LYS A N 1
ATOM 1220 C CA . LYS A 1 75 ? 32.05731 2.39353 28.00718 1.000 21.98876 160 LYS A CA 1
ATOM 1221 C C . LYS A 1 75 ? 33.46651 2.60805 28.54466 1.000 23.58961 160 LYS A C 1
ATOM 1222 O O . LYS A 1 75 ? 33.88136 1.95368 29.51239 1.000 23.96011 160 LYS A O 1
ATOM 1241 N N . ASP A 1 76 ? 34.22459 3.48637 27.89585 1.000 24.84309 161 ASP A N 1
ATOM 1242 C CA . ASP A 1 76 ? 35.57570 3.84934 28.31618 1.000 27.34496 161 ASP A CA 1
ATOM 1243 C C . ASP A 1 76 ? 35.63166 5.36541 28.46169 1.000 28.25757 161 ASP A C 1
ATOM 1244 O O . ASP A 1 76 ? 35.61586 6.07940 27.44217 1.000 27.01678 161 ASP A O 1
ATOM 1253 N N . PRO A 1 77 ? 35.69087 5.90910 29.68132 1.000 31.45788 162 PRO A N 1
ATOM 1254 C CA . PRO A 1 77 ? 35.60574 7.37483 29.84072 1.000 33.35811 162 PRO A CA 1
ATOM 1255 C C . PRO A 1 77 ? 36.73486 8.14395 29.19733 1.000 34.25001 162 PRO A C 1
ATOM 1256 O O . PRO A 1 77 ? 36.57313 9.34522 28.94599 1.000 34.92713 162 PRO A O 1
ATOM 1267 N N . GLY A 1 78 ? 37.88198 7.51770 28.96547 1.000 33.91431 163 GLY A N 1
ATOM 1268 C CA . GLY A 1 78 ? 38.96923 8.18336 28.28415 1.000 33.68143 163 GLY A CA 1
ATOM 1269 C C . GLY A 1 78 ? 38.87053 8.17459 26.78190 1.000 33.46387 163 GLY A C 1
ATOM 1270 O O . GLY A 1 78 ? 39.74865 8.73892 26.11799 1.000 34.31333 163 GLY A O 1
ATOM 1274 N N . LYS A 1 79 ? 37.83385 7.53014 26.23034 1.000 31.43144 164 LYS A N 1
ATOM 1275 C CA . LYS A 1 79 ? 37.60056 7.44166 24.78890 1.000 29.26837 164 LYS A CA 1
ATOM 1276 C C . LYS A 1 79 ? 36.22320 8.02358 24.50010 1.000 27.32830 164 LYS A C 1
ATOM 1277 O O . LYS A 1 79 ? 35.25862 7.27820 24.26018 1.000 25.12995 164 LYS A O 1
ATOM 1285 N N . PRO A 1 80 ? 36.08858 9.35304 24.50782 1.000 27.10940 165 PRO A N 1
ATOM 1286 C CA . PRO A 1 80 ? 34.76817 9.94455 24.25328 1.000 26.04325 165 PRO A CA 1
ATOM 1287 C C . PRO A 1 80 ? 34.26817 9.71809 22.84800 1.000 24.07303 165 PRO A C 1
ATOM 1288 O O . PRO A 1 80 ? 33.06780 9.88008 22.61129 1.000 25.02203 165 PRO A O 1
ATOM 1299 N N . GLN A 1 81 ? 35.13455 9.34274 21.91094 1.000 21.85363 166 GLN A N 1
ATOM 1300 C CA . GLN A 1 81 ? 34.70215 8.97961 20.56809 1.000 20.85386 166 GLN A CA 1
ATOM 1301 C C . GLN A 1 81 ? 34.60093 7.46342 20.36781 1.000 17.53385 166 GLN A C 1
ATOM 1302 O O . GLN A 1 81 ? 34.29878 7.01890 19.25749 1.000 16.83814 166 GLN A O 1
ATOM 1316 N N . GLY A 1 82 ? 34.82056 6.66263 21.42430 1.000 16.62401 167 GLY A N 1
ATOM 1317 C CA . GLY A 1 82 ? 34.62217 5.24052 21.30889 1.000 15.42064 167 GLY A CA 1
ATOM 1318 C C . GLY A 1 82 ? 33.16043 4.90818 21.12468 1.000 14.30846 167 GLY A C 1
ATOM 1319 O O . GLY A 1 82 ? 32.27112 5.70861 21.42835 1.000 14.90019 167 GLY A O 1
ATOM 1323 N N . LYS A 1 83 ? 32.90591 3.70527 20.64508 1.000 13.81251 168 LYS A N 1
ATOM 1324 C CA . LYS A 1 83 ? 31.56529 3.21515 20.35971 1.000 13.04256 168 LYS A CA 1
ATOM 1325 C C . LYS A 1 83 ? 31.27776 1.95196 21.16585 1.000 13.07596 168 LYS A C 1
ATOM 1326 O O . LYS A 1 83 ? 32.07444 1.54382 22.00876 1.000 15.07663 168 LYS A O 1
ATOM 1345 N N . GLY A 1 84 ? 30.09740 1.36868 20.95350 1.000 12.63670 169 GLY A N 1
ATOM 1346 C CA . GLY A 1 84 ? 29.67583 0.26964 21.79553 1.000 13.05045 169 GLY A CA 1
ATOM 1347 C C . GLY A 1 84 ? 29.42049 0.69970 23.22515 1.000 12.78098 169 GLY A C 1
ATOM 1348 O O . GLY A 1 84 ? 29.62101 -0.07207 24.16330 1.000 14.56948 169 GLY A O 1
ATOM 1352 N N . ASN A 1 85 ? 28.94233 1.92186 23.41374 1.000 12.33561 170 ASN A N 1
ATOM 1353 C CA . ASN A 1 85 ? 28.69479 2.47618 24.72535 1.000 11.98418 170 ASN A CA 1
ATOM 1354 C C . ASN A 1 85 ? 27.42279 1.90295 25.35438 1.000 11.64484 170 ASN A C 1
ATOM 1355 O O . ASN A 1 85 ? 26.62123 1.22975 24.70018 1.000 11.75103 170 ASN A O 1
ATOM 1366 N N . PHE A 1 86 ? 27.23618 2.20622 26.62745 1.000 12.51165 171 PHE A N 1
ATOM 1367 C CA . PHE A 1 86 ? 26.00854 1.86941 27.32049 1.000 11.89672 171 PHE A CA 1
ATOM 1368 C C . PHE A 1 86 ? 24.96905 2.95726 27.11158 1.000 11.77992 171 PHE A C 1
ATOM 1369 O O . PHE A 1 86 ? 25.29740 4.11416 26.83022 1.000 13.23599 171 PHE A O 1
ATOM 1386 N N . TRP A 1 87 ? 23.72218 2.55844 27.20439 1.000 11.17308 172 TRP A N 1
ATOM 1387 C CA . TRP A 1 87 ? 22.57636 3.45326 27.13273 1.000 10.36471 172 TRP A CA 1
ATOM 1388 C C . TRP A 1 87 ? 21.75631 3.32060 28.39925 1.000 10.42842 172 TRP A C 1
ATOM 1389 O O . TRP A 1 87 ? 21.50257 2.22131 28.87831 1.000 11.03006 172 TRP A O 1
ATOM 1410 N N . THR A 1 88 ? 21.33812 4.46232 28.90904 1.000 10.56291 173 THR A N 1
ATOM 1411 C CA . THR A 1 88 ? 20.47209 4.59243 30.05734 1.000 10.68460 173 THR A CA 1
ATOM 1412 C C . THR A 1 88 ? 19.22344 5.35134 29.65821 1.000 10.33930 173 THR A C 1
ATOM 1413 O O . THR A 1 88 ? 19.16290 5.96944 28.58664 1.000 10.44500 173 THR A O 1
ATOM 1424 N N A VAL A 1 89 ? 18.21962 5.33175 30.52543 0.730 10.47273 174 VAL A N 1
ATOM 1425 N N B VAL A 1 89 ? 18.26900 5.31839 30.57904 0.270 10.56353 174 VAL A N 1
ATOM 1426 C CA A VAL A 1 89 ? 17.01341 6.10731 30.30126 0.730 10.69067 174 VAL A CA 1
ATOM 1427 C CA B VAL A 1 89 ? 17.02014 6.04570 30.48484 0.270 10.99596 174 VAL A CA 1
ATOM 1428 C C A VAL A 1 89 ? 16.75289 6.96378 31.52600 0.730 10.71942 174 VAL A C 1
ATOM 1429 C C B VAL A 1 89 ? 16.99785 7.06275 31.60126 0.270 11.36499 174 VAL A C 1
ATOM 1430 O O A VAL A 1 89 ? 16.78767 6.46895 32.65856 0.730 11.55396 174 VAL A O 1
ATOM 1431 O O B VAL A 1 89 ? 17.39345 6.75767 32.73494 0.270 11.92176 174 VAL A O 1
ATOM 1456 N N . GLU A 1 90 ? 16.49361 8.25082 31.29917 1.000 11.36791 175 GLU A N 1
ATOM 1457 C CA . GLU A 1 90 ? 16.12969 9.21113 32.34588 1.000 12.71771 175 GLU A CA 1
ATOM 1458 C C . GLU A 1 90 ? 14.61207 9.31908 32.32482 1.000 12.43190 175 GLU A C 1
ATOM 1459 O O . GLU A 1 90 ? 14.04399 9.91597 31.41451 1.000 12.52365 175 GLU A O 1
ATOM 1472 N N . VAL A 1 91 ? 13.94177 8.70760 33.30129 1.000 13.17399 176 VAL A N 1
ATOM 1473 C CA . VAL A 1 91 ? 12.48392 8.61675 33.21577 1.000 13.85060 176 VAL A CA 1
ATOM 1474 C C . VAL A 1 91 ? 11.80688 9.98416 33.28046 1.000 12.73489 176 VAL A C 1
ATOM 1475 O O . VAL A 1 91 ? 10.71238 10.14393 32.71515 1.000 14.32089 176 VAL A O 1
ATOM 1488 N N . ASN A 1 92 ? 12.45281 10.97560 33.90985 1.000 14.26491 177 ASN A N 1
ATOM 1489 C CA A ASN A 1 92 ? 11.90547 12.32498 33.99826 0.426 14.16404 177 ASN A CA 1
ATOM 1490 C CA B ASN A 1 92 ? 11.80344 12.27762 33.97056 0.574 15.29334 177 ASN A CA 1
ATOM 1491 C C . ASN A 1 92 ? 11.81725 12.98384 32.63604 1.000 14.36972 177 ASN A C 1
ATOM 1492 O O . ASN A 1 92 ? 11.17107 14.02507 32.50517 1.000 15.26164 177 ASN A O 1
ATOM 1513 N N . ARG A 1 93 ? 12.47228 12.41394 31.62756 1.000 14.00658 178 ARG A N 1
ATOM 1514 C CA . ARG A 1 93 ? 12.47088 12.95151 30.28302 1.000 13.67499 178 ARG 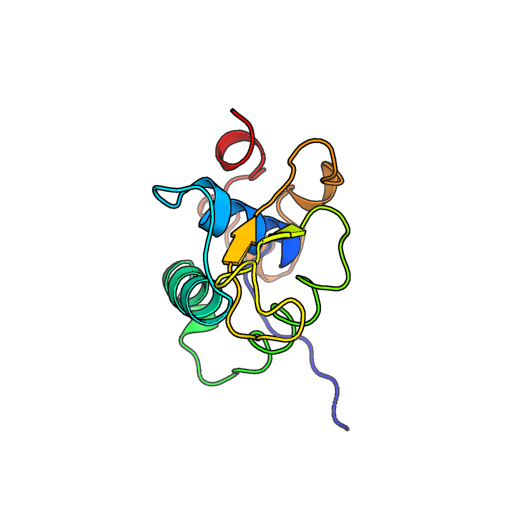A CA 1
ATOM 1515 C C . ARG A 1 93 ? 11.51030 12.22453 29.35052 1.000 13.70067 178 ARG A C 1
ATOM 1516 O O . ARG A 1 93 ? 11.41825 12.59611 28.17407 1.000 15.12095 178 ARG A O 1
ATOM 1537 N N . ILE A 1 94 ? 10.85803 11.15981 29.79890 1.000 13.60989 179 ILE A N 1
ATOM 1538 C CA . ILE A 1 94 ? 9.98754 10.36978 28.91940 1.000 14.36342 179 ILE A CA 1
ATOM 1539 C C . ILE A 1 94 ? 8.66533 11.09514 28.71209 1.000 15.30970 179 ILE A C 1
ATOM 1540 O O . ILE A 1 94 ? 8.02400 11.47302 29.69838 1.000 17.31662 179 ILE A O 1
ATOM 1556 N N . PRO A 1 95 ? 8.18321 11.23799 27.47445 1.000 16.22596 180 PRO A N 1
ATOM 1557 C CA . PRO A 1 95 ? 6.79938 11.69292 27.28394 1.000 16.55459 180 PRO A CA 1
ATOM 1558 C C . PRO A 1 95 ? 5.82472 10.58467 27.65926 1.000 16.91281 180 PRO A C 1
ATOM 1559 O O . PRO A 1 95 ? 5.79823 9.51757 27.03488 1.000 15.41657 180 PRO A O 1
ATOM 1570 N N . LEU A 1 96 ? 5.06246 10.81224 28.71416 1.000 17.38738 181 LEU A N 1
ATOM 1571 C CA . LEU A 1 96 ? 4.30779 9.73951 29.33863 1.000 17.55874 181 LEU A CA 1
ATOM 1572 C C . LEU A 1 96 ? 3.38213 9.03149 28.36477 1.000 16.83418 181 LEU A C 1
ATOM 1573 O O . LEU A 1 96 ? 3.20896 7.80999 28.44397 1.000 16.85770 181 LEU A O 1
ATOM 1589 N N . GLU A 1 97 ? 2.76763 9.75855 27.45231 1.000 16.61848 182 GLU A N 1
ATOM 1590 C CA . GLU A 1 97 ? 1.81348 9.11217 26.57167 1.000 17.16315 182 GLU A CA 1
ATOM 1591 C C . GLU A 1 97 ? 2.46239 8.07218 25.66293 1.000 14.87356 182 GLU A C 1
ATOM 1592 O O . GLU A 1 97 ? 1.77287 7.16096 25.18514 1.000 15.10184 182 GLU A O 1
ATOM 1604 N N . LEU A 1 98 ? 3.75849 8.17793 25.39730 1.000 12.81650 183 LEU A N 1
ATOM 1605 C CA . LEU A 1 98 ? 4.46582 7.18243 24.58516 1.000 11.67739 183 LEU A CA 1
ATOM 1606 C C . LEU A 1 98 ? 4.60077 5.84119 25.27513 1.000 11.27957 183 LEU A C 1
ATOM 1607 O O . LEU A 1 98 ? 5.05278 4.87884 24.63364 1.000 11.16145 183 LEU A O 1
ATOM 1623 N N . LEU A 1 99 ? 4.22874 5.74129 26.55317 1.000 10.70987 184 LEU A N 1
ATOM 1624 C CA . LEU A 1 99 ? 4.25339 4.47056 27.26660 1.000 11.30400 184 LEU A CA 1
ATOM 1625 C C . LEU A 1 99 ? 2.90898 3.76018 27.23984 1.000 12.38221 184 LEU A C 1
ATOM 1626 O O . LEU A 1 99 ? 2.82639 2.61421 27.68485 1.000 13.50101 184 LEU A O 1
ATOM 1642 N N . LYS A 1 100 ? 1.86519 4.382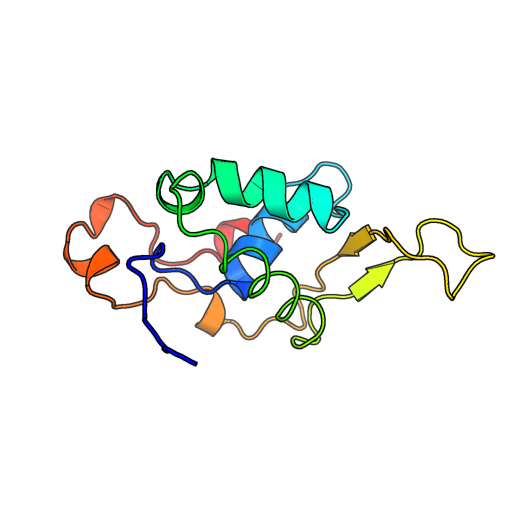99 26.71690 1.000 13.10370 185 LYS A N 1
ATOM 1643 C CA . LYS A 1 100 ? 0.56306 3.74383 26.62186 1.000 14.27560 185 LYS A CA 1
ATOM 1644 C C . LYS A 1 100 ? 0.53670 2.74214 25.47076 1.000 13.23386 185 LYS A C 1
ATOM 1645 O O . LYS A 1 100 ? 1.14606 2.94000 24.42189 1.000 12.89015 185 LYS A O 1
ATOM 1664 N N . ARG A 1 101 ? -0.22425 1.66737 25.65104 1.000 13.72325 186 ARG A N 1
ATOM 1665 C CA . ARG A 1 101 ? -0.53361 0.78160 24.54343 1.000 13.58135 186 ARG A CA 1
ATOM 1666 C C . ARG A 1 101 ? -1.12165 1.57895 23.39558 1.000 12.82453 186 ARG A C 1
ATOM 1667 O O . ARG A 1 101 ? -1.99596 2.41792 23.59795 1.000 14.37073 186 ARG A O 1
ATOM 1688 N N . GLN A 1 102 ? -0.65787 1.28686 22.19066 1.000 12.11472 187 GLN A N 1
ATOM 1689 C CA . GLN A 1 102 ? -1.14458 1.93770 21.00217 1.000 11.84167 187 GLN A CA 1
ATOM 1690 C C . GLN A 1 102 ? -2.39171 1.23283 20.49838 1.000 12.44159 187 GLN A C 1
ATOM 1691 O O . GLN A 1 102 ? -2.50912 0.00313 20.61800 1.000 13.80856 187 GLN A O 1
ATOM 1705 N N . ASN A 1 103 ? -3.30193 2.00202 19.89503 1.000 12.43270 188 ASN A N 1
ATOM 1706 C CA . ASN A 1 103 ? -4.48674 1.42910 19.26700 1.000 13.30332 188 ASN A CA 1
ATOM 1707 C C . ASN A 1 103 ? -4.16413 1.13052 17.81587 1.000 12.84383 188 ASN A C 1
ATOM 1708 O O . ASN A 1 103 ? -4.33482 1.97148 16.94810 1.000 16.45868 188 ASN A O 1
ATOM 1719 N N . THR A 1 104 ? -3.72428 -0.08134 17.54421 1.000 12.66218 189 THR A N 1
ATOM 1720 C CA . THR A 1 104 ? -3.35647 -0.53535 16.21910 1.000 12.15592 189 THR A CA 1
ATOM 1721 C C . THR A 1 104 ? -4.10364 -1.83052 15.92871 1.000 12.18100 189 THR A C 1
ATOM 1722 O O . THR A 1 104 ? -4.75495 -2.40526 16.79037 1.000 12.94986 189 THR A O 1
ATOM 1733 N N . ALA A 1 105 ? -3.99818 -2.28932 14.68329 1.000 12.77530 190 ALA A N 1
ATOM 1734 C CA . ALA A 1 105 ? -4.61746 -3.56612 14.33793 1.000 13.93166 190 ALA A CA 1
ATOM 1735 C C . ALA A 1 105 ? -4.12396 -4.69251 15.23404 1.000 13.58371 190 ALA A C 1
ATOM 1736 O O . ALA A 1 105 ? -4.88403 -5.60114 15.57162 1.000 15.07904 190 ALA A O 1
ATOM 1743 N N . VAL A 1 106 ? -2.85221 -4.65486 15.61920 1.000 12.95931 191 VAL A N 1
ATOM 1744 C CA . VAL A 1 106 ? -2.29113 -5.69917 16.46383 1.000 13.49148 191 VAL A CA 1
ATOM 1745 C C . VAL A 1 106 ? -2.95408 -5.70480 17.83556 1.000 13.65624 191 VAL A C 1
ATOM 1746 O O . VAL A 1 106 ? -3.30205 -6.77512 18.35651 1.000 15.33332 191 VAL A O 1
ATOM 1759 N N . SER A 1 107 ? -3.09438 -4.53357 18.47461 1.000 13.78147 192 SER A N 1
ATOM 1760 C CA . SER A 1 107 ? -3.75458 -4.56324 19.78610 1.000 14.45894 192 SER A CA 1
ATOM 1761 C C . SER A 1 107 ? -5.25151 -4.88131 19.66392 1.000 14.85936 192 SER A C 1
ATOM 1762 O O . SER A 1 107 ? -5.80038 -5.59472 20.50833 1.000 16.68796 192 SER A O 1
ATOM 1770 N N . ARG A 1 108 ? -5.91530 -4.41393 18.60326 1.000 15.53262 193 ARG A N 1
ATOM 1771 C CA . ARG A 1 108 ? -7.34597 -4.70503 18.43821 1.000 16.93614 193 ARG A CA 1
ATOM 1772 C C . ARG A 1 108 ? -7.58328 -6.18653 18.20658 1.000 19.27270 193 ARG A C 1
ATOM 1773 O O . ARG A 1 108 ? -8.64767 -6.69830 18.58754 1.000 20.55665 193 ARG A O 1
ATOM 1794 N N . GLN A 1 109 ? -6.60853 -6.89759 17.60350 1.000 20.28270 194 GLN A N 1
ATOM 1795 C CA . GLN A 1 109 ? -6.72690 -8.34174 17.38557 1.000 22.20283 194 GLN A CA 1
ATOM 1796 C C . GLN A 1 109 ? -6.81772 -9.08086 18.71587 1.000 23.39288 194 GLN A C 1
ATOM 1797 O O . GLN A 1 109 ? -7.44260 -10.14398 18.79236 1.000 24.45076 194 GLN A O 1
ATOM 1811 N N . ASP A 1 110 ? -6.18338 -8.56524 19.77204 1.000 24.44339 195 ASP A N 1
ATOM 1812 C CA . ASP A 1 110 ? -6.15930 -9.30610 21.03064 1.000 27.31183 195 ASP A CA 1
ATOM 1813 C C . ASP A 1 110 ? -5.75472 -8.40826 22.19983 1.000 27.39990 195 ASP A C 1
ATOM 1814 O O . ASP A 1 110 ? -4.59643 -8.40207 22.62427 1.000 28.03274 195 ASP A O 1
ATOM 1823 N N . GLU A 1 111 ? -6.71105 -7.64893 22.73967 1.000 27.35695 196 GLU A N 1
ATOM 1824 C CA . GLU A 1 111 ? -6.36855 -6.60114 23.70158 1.000 28.73040 196 GLU A CA 1
ATOM 1825 C C . GLU A 1 111 ? -5.80335 -7.18728 24.99069 1.000 29.03865 196 GLU A C 1
ATOM 1826 O O . GLU A 1 111 ? -4.91141 -6.59524 25.61091 1.000 28.92973 196 GLU A O 1
ATOM 1838 N N . THR A 1 112 ? -6.31651 -8.34710 25.40668 1.000 30.29549 197 THR A N 1
ATOM 1839 C CA . THR A 1 112 ? -6.06008 -8.88414 26.73993 1.000 32.14905 197 THR A CA 1
ATOM 1840 C C . THR A 1 112 ? -4.61656 -9.32968 26.94630 1.000 31.09214 197 THR A C 1
ATOM 1841 O O . THR A 1 112 ? -4.18849 -9.47277 28.09929 1.000 32.76519 197 THR A O 1
ATOM 1852 N N . ILE A 1 113 ? -3.85995 -9.57350 25.87125 1.000 28.11682 198 ILE A N 1
ATOM 1853 C CA . ILE A 1 113 ? -2.47528 -9.99289 26.02520 1.000 27.16287 198 ILE A CA 1
ATOM 1854 C C . ILE A 1 113 ? -1.52879 -8.80802 26.15317 1.000 25.02779 198 ILE A C 1
ATOM 1855 O O . ILE A 1 113 ? -0.31831 -9.01258 26.32562 1.000 27.25870 198 ILE A O 1
ATOM 1871 N N . PHE A 1 114 ? -2.04175 -7.57405 26.08256 1.000 22.73380 199 PHE A N 1
ATOM 1872 C CA . PHE A 1 114 ? -1.21048 -6.37738 26.10392 1.000 20.31460 199 PHE A CA 1
ATOM 1873 C C . PHE A 1 114 ? -1.59737 -5.46954 27.26774 1.000 19.98967 199 PHE A C 1
ATOM 1874 O O . PHE A 1 114 ? -2.70905 -4.93462 27.30719 1.000 20.75373 199 PHE A O 1
ATOM 1891 N N . ALA A 1 115 ? -0.66818 -5.26443 28.19052 1.000 19.71706 200 ALA A N 1
ATOM 1892 C CA . ALA A 1 115 ? -0.87018 -4.28650 29.24322 1.000 20.36767 200 ALA A CA 1
ATOM 1893 C C . ALA A 1 115 ? -1.23477 -2.94142 28.62940 1.000 18.52373 200 ALA A C 1
ATOM 1894 O O . ALA A 1 115 ? -0.69022 -2.54583 27.59034 1.000 17.05734 200 ALA A O 1
ATOM 1901 N N . GLN A 1 116 ? -2.14878 -2.22450 29.28571 1.000 19.59570 201 GLN A N 1
ATOM 1902 C CA . GLN A 1 116 ? -2.59328 -0.94688 28.75128 1.000 19.96896 201 GLN A CA 1
ATOM 1903 C C . GLN A 1 116 ? -1.53908 0.14928 28.84311 1.000 17.60952 201 GLN A C 1
ATOM 1904 O O . GLN A 1 116 ? -1.62762 1.12282 28.07745 1.000 16.49085 201 GLN A O 1
ATOM 1918 N N . ASP A 1 117 ? -0.56819 0.02538 29.74787 1.000 18.19983 202 ASP A N 1
ATOM 1919 C CA A ASP A 1 117 ? 0.43706 1.05657 29.90054 0.705 19.15648 202 ASP A CA 1
ATOM 1920 C CA B ASP A 1 117 ? 0.39901 1.08301 30.01183 0.295 18.03392 202 ASP A CA 1
ATOM 1921 C C . ASP A 1 117 ? 1.69884 0.43082 30.46451 1.000 17.53053 202 ASP A C 1
ATOM 1922 O O . ASP A 1 117 ? 1.65859 -0.42568 31.35239 1.000 19.25698 202 ASP A O 1
ATOM 1939 N N . LEU A 1 118 ? 2.84369 0.83919 29.90950 1.000 16.51524 203 LEU A N 1
ATOM 1940 C CA . LEU A 1 118 ? 4.13019 0.33573 30.38874 1.000 15.85780 203 LEU A CA 1
ATOM 1941 C C . LEU A 1 118 ? 4.74500 1.18123 31.49144 1.000 15.65416 203 LEU A C 1
ATOM 1942 O O . LEU A 1 118 ? 5.76271 0.77202 32.07195 1.000 16.14720 203 LEU A O 1
ATOM 1958 N N . ALA A 1 119 ? 4.13497 2.30819 31.83241 1.000 16.04848 204 ALA A N 1
ATOM 1959 C CA . ALA A 1 119 ? 4.70272 3.13033 32.88991 1.000 16.91599 204 ALA A CA 1
ATOM 1960 C C . ALA A 1 119 ? 4.92987 2.35124 34.18684 1.000 17.83170 204 ALA A C 1
ATOM 1961 O O . ALA A 1 119 ? 5.95335 2.60481 34.84333 1.000 17.29378 204 ALA A O 1
ATOM 1968 N N . PRO A 1 120 ? 4.06805 1.42317 34.61437 1.000 20.18854 205 PRO A N 1
ATOM 1969 C CA . PRO A 1 120 ? 4.35558 0.68444 35.86791 1.000 21.63306 205 PRO A CA 1
ATOM 1970 C C . PRO A 1 120 ? 5.64404 -0.12760 35.83393 1.000 21.37514 205 PRO A C 1
ATOM 1971 O O . PRO A 1 120 ? 6.12915 -0.51739 36.91218 1.000 22.88288 205 PRO A O 1
ATOM 1982 N N . TYR A 1 121 ? 6.17836 -0.44039 34.64750 1.000 20.50435 206 TYR A N 1
ATOM 1983 C CA . TYR A 1 121 ? 7.38503 -1.24848 34.50339 1.000 20.67320 206 TYR A CA 1
ATOM 1984 C C . TYR A 1 121 ? 8.61262 -0.42034 34.19803 1.000 19.77643 206 TYR A C 1
ATOM 1985 O O . TYR A 1 121 ? 9.71561 -0.97524 34.04656 1.000 20.95634 206 TYR A O 1
ATOM 2003 N N . ILE A 1 122 ? 8.45714 0.89150 34.13756 1.000 17.67661 207 ILE A N 1
ATOM 2004 C CA . ILE A 1 122 ? 9.54695 1.78157 33.79816 1.000 17.38563 207 ILE A CA 1
ATOM 2005 C C . ILE A 1 122 ? 9.86572 2.73943 34.92789 1.000 18.73668 207 ILE A C 1
ATOM 2006 O O . ILE A 1 122 ? 11.04778 2.95534 35.25709 1.000 19.97249 207 ILE A O 1
ATOM 2022 N N . PHE A 1 123 ? 8.83659 3.31037 35.54299 1.000 17.93631 208 PHE A N 1
ATOM 2023 C CA . PHE A 1 123 ? 9.02234 4.19224 36.68047 1.000 18.19587 208 PHE A CA 1
ATOM 2024 C C . PHE A 1 123 ? 9.14942 3.37520 37.95663 1.000 19.99691 208 PHE A C 1
ATOM 2025 O O . PHE A 1 123 ? 8.51558 2.32938 38.11250 1.000 21.25393 208 PHE A O 1
ATOM 2042 N N . GLN A 1 124 ? 9.96716 3.88346 38.88889 1.000 22.73814 209 GLN A N 1
ATOM 2043 C CA . GLN A 1 124 ? 10.14457 3.31379 40.23264 1.000 27.65408 209 GLN A CA 1
ATOM 2044 C C . GLN A 1 124 ? 8.91573 3.56351 41.08616 1.000 31.06187 209 GLN A C 1
ATOM 2045 O O . GLN A 1 124 ? 8.17464 4.51482 40.85753 1.000 32.72471 209 GLN A O 1
#

InterPro domains:
  IPR001766 Fork head domain [PF00250] (97-175)
  IPR001766 Fork head domain [PR00053] (97-110)
  IPR001766 Fork head domain [PR00053] (118-135)
  IPR001766 Fork head domain [PR00053] (141-158)
  IPR001766 Fork head domain [PS50039] (97-175)
  IPR001766 Fork head domain [SM00339] (95-185)
  IPR030456 Fork head domain conserved site 2 [PS00658] (141-147)
  IPR036388 Winged helix-like DNA-binding domain superfamily [G3DSA:1.10.10.10] (83-188)
  IPR036390 Winged helix DNA-binding domain superfamily [SSF46785] (96-180)
  IPR047511 Forkhead box protein H1, forkhead domain [cd20022] (97-175)
  IPR052327 Activin-responsive transcriptional regulator [PTHR47316] (65-456)

Nearest PDB structures (foldseek):
  7yz7-assembly1_A  TM=1.008E+00  e=1.534E-24  Danio rerio
  7yzc-assembly1_A  TM=9.892E-01  e=8.754E-22  Danio rerio
  7yzd-assembly1_A  TM=9.919E-01  e=2.375E-20  Danio rerio
  7yzg-assembly1_A  TM=9.582E-01  e=7.059E-17  Xenopus laevis
  7yzb-assembly1_A  TM=9.419E-01  e=2.136E-14  Homo sapiens

Radius of gyration: 14.77 Å; Cα contacts (8 Å, |Δi|>4): 171; chains: 1; bounding box: 46×26×42 Å

B-factor: mean 19.65, std 8.55, range [8.49, 66.0]

Foldseek 3Di:
DDDDDDLDFQADLVQLLLLVLQPDPVSKDFLVRSLVVSCVPDVVSVDDDPCVSVVNVVVLVPAPQKDWDAPDVVCPPDGRTIIHGDVVRDPQVSQAGHPDPNCVVPVVVDDGGSVVSRPD

Secondary structure (DSSP, 8-state):
---------SS-HHHHHHHHHHTSTTS-EEHHHHHHHHHHH-GGGGSS--THHHHHHHHHHHSTTEEEE-SSTT-TT--S-EEEE-GGGS-GGGGBPP-SHHHHH-GGGS-SBSGGGT--

GO terms:
  GO:0000785 chromatin (C, IDA)
  GO:0000976 transcription cis-regulatory region binding (F, IDA)
  GO:0000977 RNA polymerase II transcription regulatory region sequence-specific DNA binding (F, IDA)
  GO:0000981 DNA-binding transcription factor activity, RNA polymerase II-specific (F, IDA)
  GO:0001227 DNA-binding transcription repressor activity, RNA polymerase II-specific (F, IDA)
  GO:0043565 sequence-specific DNA binding (F, IDA)
  GO:0000122 negative regulation of transcription by RNA polymerase II (P, IDA)
  GO:0005634 nucleus (C, IC)
  GO:0000981 DNA-binding transcription factor activity, RNA polymerase II-specific (F, TAS)
  GO:0000981 DNA-binding transcription factor activity, RNA polymerase II-specific (F, IGI)
  GO:0005667 transcription regulator complex (C, TAS)
  GO:0048382 mesendoderm development (P, IGI)
  GO:0006357 regulation of transcription by RNA polymerase II (P, IGI)
  GO:0001568 blood vessel development (P, IMP)
  GO:0001706 endoderm formation (P, IMP)
  GO:0001707 mesoderm formation (P, IMP)
  GO:0001714 endodermal cell fate specification (P, IMP)
  GO:0001947 heart loopin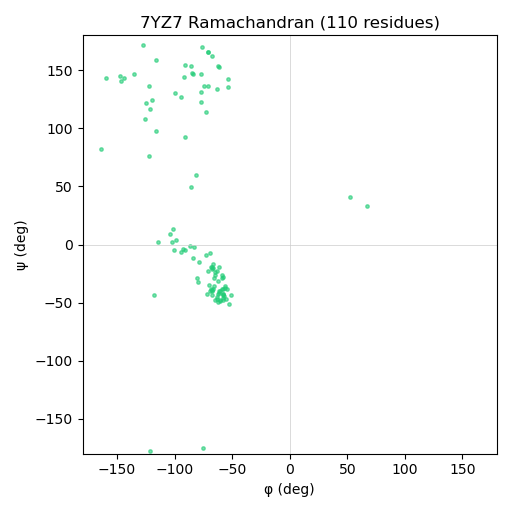g (P, IMP)
  GO:0003143 embryonic heart tube morphogenesis (P, IMP)
  GO:0000981 DNA-binding transcription factor activity, RNA polymerase II-specific (F, IMP)